Protein AF-A0A942C1E0-F1 (afdb_monomer_lite)

Radius of gyration: 26.42 Å; chains: 1; bounding box: 31×84×63 Å

Secondary structure (DSSP, 8-state):
---------TTSGGGSSSSSSS--------------SSHHHHHHHHHHHHTTGGGT--BGGGTBPPSS--S--GGGHHHHHHHHHSS-HHHHHHS--HHHHHIIIIIS---HHHHHHHHHHHHHHHHT-TT-

Structure (mmCIF, N/CA/C/O backbone):
data_AF-A0A942C1E0-F1
#
_entry.id   AF-A0A942C1E0-F1
#
loop_
_atom_site.group_PDB
_atom_site.id
_atom_site.type_symbol
_atom_site.label_atom_id
_atom_site.label_alt_id
_atom_site.label_comp_id
_atom_site.label_asym_id
_atom_site.label_entity_id
_atom_site.label_seq_id
_atom_site.pdbx_PDB_ins_code
_atom_site.Cartn_x
_atom_site.Cartn_y
_atom_site.Cartn_z
_atom_site.occupancy
_atom_site.B_iso_or_equiv
_atom_site.auth_seq_id
_atom_site.auth_comp_id
_atom_site.auth_asym_id
_atom_site.auth_atom_id
_atom_site.pdbx_PDB_model_num
ATOM 1 N N . MET A 1 1 ? -8.590 69.752 -48.769 1.00 43.28 1 MET A N 1
ATOM 2 C CA . MET A 1 1 ? -8.974 68.389 -48.344 1.00 43.28 1 MET A CA 1
ATOM 3 C C . MET A 1 1 ? -7.792 67.788 -47.600 1.00 43.28 1 MET A C 1
ATOM 5 O O . MET A 1 1 ? -6.844 67.352 -48.233 1.00 43.28 1 MET A O 1
ATOM 9 N N . TYR A 1 2 ? -7.790 67.884 -46.271 1.00 39.84 2 TYR A N 1
ATOM 10 C CA . TYR A 1 2 ? -6.699 67.405 -45.419 1.00 39.84 2 TYR A CA 1
ATOM 11 C C . TYR A 1 2 ? -7.011 65.970 -44.979 1.00 39.84 2 TYR A C 1
ATOM 13 O O . TYR A 1 2 ? -8.046 65.736 -44.360 1.00 39.84 2 TYR A O 1
ATOM 21 N N . HIS A 1 3 ? -6.158 65.005 -45.325 1.00 47.00 3 HIS A N 1
ATOM 22 C CA . HIS A 1 3 ? -6.209 63.653 -44.766 1.00 47.00 3 HIS A CA 1
ATOM 23 C C . HIS A 1 3 ? -5.356 63.617 -43.497 1.00 47.00 3 HIS A C 1
ATOM 25 O O . HIS A 1 3 ? -4.130 63.692 -43.554 1.00 47.00 3 HIS A O 1
ATOM 31 N N . ALA A 1 4 ? -6.022 63.547 -42.345 1.00 47.84 4 ALA A N 1
ATOM 32 C CA . ALA A 1 4 ? -5.388 63.356 -41.051 1.00 47.84 4 ALA A CA 1
ATOM 33 C C . ALA A 1 4 ? -4.980 61.882 -40.893 1.00 47.84 4 ALA A C 1
ATOM 35 O O . ALA A 1 4 ? -5.824 60.998 -40.751 1.00 47.84 4 ALA A O 1
ATOM 36 N N . LEU A 1 5 ? -3.672 61.630 -40.925 1.00 54.09 5 LEU A N 1
ATOM 37 C CA . LEU A 1 5 ? -3.057 60.357 -40.569 1.00 54.09 5 LEU A CA 1
ATOM 38 C C . LEU A 1 5 ? -3.123 60.193 -39.040 1.00 54.09 5 LEU A C 1
ATOM 40 O O . LEU A 1 5 ? -2.333 60.788 -38.308 1.00 54.09 5 LEU A O 1
ATOM 44 N N . LEU A 1 6 ? -4.089 59.416 -38.544 1.00 54.91 6 LEU A N 1
ATOM 45 C CA . LEU A 1 6 ? -4.188 59.070 -37.125 1.00 54.91 6 LEU A CA 1
ATOM 46 C C . LEU A 1 6 ? -3.144 58.004 -36.773 1.00 54.91 6 LEU A C 1
ATOM 48 O O . LEU A 1 6 ? -3.332 56.810 -36.996 1.00 54.91 6 LEU A O 1
ATOM 52 N N . MET A 1 7 ? -2.032 58.467 -36.202 1.00 54.88 7 MET A N 1
ATOM 53 C CA . MET A 1 7 ? -1.072 57.646 -35.473 1.00 54.88 7 MET A CA 1
ATOM 54 C C . MET A 1 7 ? -1.729 57.068 -34.213 1.00 54.88 7 MET A C 1
ATOM 56 O O . MET A 1 7 ? -2.077 57.804 -33.288 1.00 54.88 7 MET A O 1
ATOM 60 N N . LEU A 1 8 ? -1.872 55.745 -34.149 1.00 55.97 8 LEU A N 1
ATOM 61 C CA . LEU A 1 8 ? -2.243 55.041 -32.922 1.00 55.97 8 LEU A CA 1
ATOM 62 C C . LEU A 1 8 ? -0.976 54.717 -32.119 1.00 55.97 8 LEU A C 1
ATOM 64 O O . LEU A 1 8 ? -0.025 54.129 -32.628 1.00 55.97 8 LEU A O 1
ATOM 68 N N . THR A 1 9 ? -0.958 55.135 -30.852 1.00 57.88 9 THR A N 1
ATOM 69 C CA . THR A 1 9 ? 0.172 54.976 -29.924 1.00 57.88 9 THR A CA 1
ATOM 70 C C . THR A 1 9 ? 0.133 53.619 -29.195 1.00 57.88 9 THR A C 1
ATOM 72 O O . THR A 1 9 ? -0.948 53.082 -28.935 1.00 57.88 9 THR A O 1
ATOM 75 N N . PRO A 1 10 ? 1.291 53.064 -28.777 1.00 55.19 10 PRO A N 1
ATOM 76 C CA . PRO A 1 10 ? 1.407 51.698 -28.237 1.00 55.19 10 PRO A CA 1
ATOM 77 C C . PRO A 1 10 ? 0.693 51.450 -26.894 1.00 55.19 10 PRO A C 1
ATOM 79 O O . PRO A 1 10 ? 0.585 50.309 -26.452 1.00 55.19 10 PRO A O 1
ATOM 82 N N . LYS A 1 11 ? 0.160 52.486 -26.232 1.00 49.28 11 LYS A N 1
ATOM 83 C CA . LYS A 1 11 ? -0.527 52.345 -24.935 1.00 49.28 11 LYS A CA 1
ATOM 84 C C . LYS A 1 11 ? -1.969 51.826 -25.032 1.00 49.28 11 LYS A C 1
ATOM 86 O O . LYS A 1 11 ? -2.527 51.440 -24.008 1.00 49.28 11 LYS A O 1
ATOM 91 N N . GLN A 1 12 ? -2.577 51.785 -26.220 1.00 51.53 12 GLN A N 1
ATOM 92 C CA . GLN A 1 12 ? -3.971 51.335 -26.392 1.00 51.53 12 GLN A CA 1
ATOM 93 C C . GLN A 1 12 ? -4.118 49.810 -26.566 1.00 51.53 12 GLN A C 1
ATOM 95 O O . GLN A 1 12 ? -5.183 49.267 -26.284 1.00 51.53 12 GLN A O 1
ATOM 100 N N . VAL A 1 13 ? -3.046 49.095 -26.928 1.00 53.47 13 VAL A N 1
ATOM 101 C CA . VAL A 1 13 ? -3.067 47.627 -27.105 1.00 53.47 13 VAL A CA 1
ATOM 102 C C . VAL A 1 13 ? -3.167 46.890 -25.758 1.00 53.47 13 VAL A C 1
ATOM 104 O O . VAL A 1 13 ? -3.781 45.830 -25.656 1.00 53.47 13 VAL A O 1
ATOM 107 N N . ALA A 1 14 ? -2.651 47.483 -24.678 1.00 52.06 14 ALA A N 1
ATOM 108 C CA . ALA A 1 14 ? -2.576 46.831 -23.368 1.00 52.06 14 ALA A CA 1
ATOM 109 C C . ALA A 1 14 ? -3.910 46.771 -22.590 1.00 52.06 14 ALA A C 1
ATOM 111 O O . ALA A 1 14 ? -3.975 46.131 -21.540 1.00 52.06 14 ALA A O 1
ATOM 112 N N . ARG A 1 15 ? -4.984 47.417 -23.068 1.00 49.59 15 ARG A N 1
ATOM 113 C CA . ARG A 1 15 ? -6.295 47.418 -22.385 1.00 49.59 15 ARG A CA 1
ATOM 114 C C . ARG A 1 15 ? -7.323 46.440 -22.953 1.00 49.59 15 ARG A C 1
ATOM 116 O O . ARG A 1 15 ? -8.335 46.217 -22.299 1.00 49.59 15 ARG A O 1
ATOM 123 N N . PHE A 1 16 ? -7.037 45.788 -24.079 1.00 46.47 16 PHE A N 1
ATOM 124 C CA . PHE A 1 16 ? -7.912 44.756 -24.654 1.00 46.47 16 PHE A CA 1
ATOM 125 C C . PHE A 1 16 ? -7.560 43.318 -24.231 1.00 46.47 16 PHE A C 1
ATOM 127 O O . PHE A 1 16 ? -8.290 42.392 -24.556 1.00 46.47 16 PHE A O 1
ATOM 134 N N . SER A 1 17 ? -6.497 43.110 -23.443 1.00 47.03 17 SER A N 1
ATOM 135 C CA . SER A 1 17 ? -6.114 41.775 -22.934 1.00 47.03 17 SER A CA 1
ATOM 136 C C . SER A 1 17 ? -6.835 41.328 -21.655 1.00 47.03 17 SER A C 1
ATOM 138 O O . SER A 1 17 ? -6.638 40.200 -21.219 1.00 47.03 17 SER A O 1
ATOM 140 N N . LYS A 1 18 ? -7.662 42.171 -21.021 1.00 45.31 18 LYS A N 1
ATOM 141 C CA . LYS A 1 18 ? -8.292 41.838 -19.725 1.00 45.31 18 LYS A CA 1
ATOM 142 C C . LYS A 1 18 ? -9.774 41.470 -19.778 1.00 45.31 18 LYS A C 1
ATOM 144 O O . LYS A 1 18 ? -10.341 41.193 -18.730 1.00 45.31 18 LYS A O 1
ATOM 149 N N . LEU A 1 19 ? -10.390 41.426 -20.961 1.00 49.88 19 LEU A N 1
ATOM 150 C CA . LEU A 1 19 ? -11.828 41.147 -21.094 1.00 49.88 19 LEU A CA 1
ATOM 151 C C . LEU A 1 19 ? -12.182 40.043 -22.109 1.00 49.88 19 LEU A C 1
ATOM 153 O O . LEU A 1 19 ? -13.348 39.894 -22.450 1.00 49.88 19 LEU A O 1
ATOM 157 N N . LEU A 1 20 ? -11.202 39.250 -22.561 1.00 48.28 20 LEU A N 1
ATOM 158 C CA . LEU A 1 20 ? -11.412 38.112 -23.474 1.00 48.28 20 LEU A CA 1
ATOM 159 C C . LEU A 1 20 ? -10.819 36.795 -22.931 1.00 48.28 20 LEU A C 1
ATOM 161 O O . LEU A 1 20 ? -10.355 35.948 -23.681 1.00 48.28 20 LEU A O 1
ATOM 165 N N . LEU A 1 21 ? -10.810 36.623 -21.609 1.00 46.16 21 LEU A N 1
ATOM 166 C CA . LEU A 1 21 ? -10.492 35.345 -20.947 1.00 46.16 21 LEU A CA 1
ATOM 167 C C . LEU A 1 21 ? -11.578 34.959 -19.929 1.00 46.16 21 LEU A C 1
ATOM 169 O O . LEU A 1 21 ? -11.337 34.211 -18.989 1.00 46.16 21 LEU A O 1
ATOM 173 N N . LEU A 1 22 ? -12.794 35.472 -20.131 1.00 50.75 22 LEU A N 1
ATOM 174 C CA . LEU A 1 22 ? -13.983 35.141 -19.349 1.00 50.75 22 LEU A CA 1
ATOM 175 C C . LEU A 1 22 ? -15.028 34.461 -20.246 1.00 50.75 22 LEU A C 1
ATOM 177 O O . LEU A 1 22 ? -16.156 34.922 -20.334 1.00 50.75 22 LEU A O 1
ATOM 181 N N . ALA A 1 23 ? -14.627 33.420 -20.979 1.00 53.00 23 ALA A N 1
ATOM 182 C CA . ALA A 1 23 ? -15.537 32.530 -21.708 1.00 53.00 23 ALA A CA 1
ATOM 183 C C . ALA A 1 23 ? -14.796 31.287 -22.242 1.00 53.00 23 ALA A C 1
ATOM 185 O O . ALA A 1 23 ? -14.807 31.013 -23.436 1.00 53.00 23 ALA A O 1
ATOM 186 N N . ILE A 1 24 ? -14.139 30.519 -21.368 1.00 57.31 24 ILE A N 1
ATOM 187 C CA . ILE A 1 24 ? -14.031 29.066 -21.591 1.00 57.31 24 ILE A CA 1
ATOM 188 C C . ILE A 1 24 ? -14.846 28.418 -20.483 1.00 57.31 24 ILE A C 1
ATOM 190 O O . ILE A 1 24 ? -14.379 27.999 -19.429 1.00 57.31 24 ILE A O 1
ATOM 194 N N . THR A 1 25 ? -16.140 28.506 -20.725 1.00 53.12 25 THR A N 1
ATOM 195 C CA . THR A 1 25 ? -17.215 27.810 -20.057 1.00 53.12 25 THR A CA 1
ATOM 196 C C . THR A 1 25 ? -17.136 26.309 -20.327 1.00 53.12 25 THR A C 1
ATOM 198 O O . THR A 1 25 ? -17.124 25.894 -21.480 1.00 53.12 25 THR A O 1
ATOM 201 N N . ILE A 1 26 ? -17.268 25.554 -19.234 1.00 54.34 26 ILE A N 1
ATOM 202 C CA . ILE A 1 26 ? -18.102 24.349 -19.107 1.00 54.34 26 ILE A CA 1
ATOM 203 C C . ILE A 1 26 ? -17.496 23.012 -19.582 1.00 54.34 26 ILE A C 1
ATOM 205 O O . ILE A 1 26 ? -17.056 22.841 -20.709 1.00 54.34 26 ILE A O 1
ATOM 209 N N . ALA A 1 27 ? -17.632 22.037 -18.673 1.00 50.03 27 ALA A N 1
ATOM 210 C CA . ALA A 1 27 ? -17.563 20.588 -18.867 1.00 50.03 27 ALA A CA 1
ATOM 211 C C . ALA A 1 27 ? -16.173 19.936 -18.971 1.00 50.03 27 ALA A C 1
ATOM 213 O O . ALA A 1 27 ? -15.811 19.344 -19.979 1.00 50.03 27 ALA A O 1
ATOM 214 N N . ALA A 1 28 ? -15.474 19.871 -17.838 1.00 49.41 28 ALA A N 1
ATOM 215 C CA . ALA A 1 28 ? -14.693 18.675 -17.502 1.00 49.41 28 ALA A CA 1
ATOM 216 C C . ALA A 1 28 ? -15.111 18.125 -16.127 1.00 49.41 28 ALA A C 1
ATOM 218 O O . ALA A 1 28 ? -14.301 17.686 -15.325 1.00 49.41 28 ALA A O 1
ATOM 219 N N . GLY A 1 29 ? -16.421 18.138 -15.865 1.00 49.19 29 GLY A N 1
ATOM 220 C CA . GLY A 1 29 ? -17.063 17.142 -15.008 1.00 49.19 29 GLY A CA 1
ATOM 221 C C . GLY A 1 29 ? -17.298 15.869 -15.820 1.00 49.19 29 GLY A C 1
ATOM 222 O O . GLY A 1 29 ? -18.428 15.402 -15.928 1.00 49.19 29 GLY A O 1
ATOM 223 N N . THR A 1 30 ? -16.257 15.364 -16.486 1.00 53.50 30 THR A N 1
ATOM 224 C CA . THR A 1 30 ? -16.311 14.070 -17.158 1.00 53.50 30 THR A CA 1
ATOM 225 C C . THR A 1 30 ? -16.356 13.016 -16.072 1.00 53.50 30 THR A C 1
ATOM 227 O O . THR A 1 30 ? -15.367 12.769 -15.383 1.00 53.50 30 THR A O 1
ATOM 230 N N . ALA A 1 31 ? -17.539 12.430 -15.913 1.00 48.62 31 ALA A N 1
ATOM 231 C CA . ALA A 1 31 ? -17.712 11.120 -15.329 1.00 48.62 31 ALA A CA 1
ATOM 232 C C . ALA A 1 31 ? -16.542 10.226 -15.761 1.00 48.62 31 ALA A C 1
ATOM 234 O O . ALA A 1 31 ? -16.322 10.026 -16.957 1.00 48.62 31 ALA A O 1
ATOM 235 N N . MET A 1 32 ? -15.789 9.716 -14.786 1.00 55.88 32 MET A N 1
ATOM 236 C CA . MET A 1 32 ? -14.855 8.617 -14.999 1.00 55.88 32 MET A CA 1
ATOM 237 C C . MET A 1 32 ? -15.698 7.372 -15.279 1.00 55.88 32 MET A C 1
ATOM 239 O O . MET A 1 32 ? -15.974 6.555 -14.405 1.00 55.88 32 MET A O 1
ATOM 243 N N . ILE A 1 33 ? -16.206 7.308 -16.507 1.00 55.81 33 ILE A N 1
ATOM 244 C CA . ILE A 1 33 ? -16.807 6.129 -17.101 1.00 55.81 33 ILE A CA 1
ATOM 245 C C . ILE A 1 33 ? -15.662 5.134 -17.247 1.00 55.81 33 ILE A C 1
ATOM 247 O O . ILE A 1 33 ? -14.704 5.359 -17.988 1.00 55.81 33 ILE A O 1
ATOM 251 N N . GLY A 1 34 ? -15.754 4.076 -16.447 1.00 59.25 34 GLY A N 1
ATOM 252 C CA . GLY A 1 34 ? -14.791 3.000 -16.383 1.00 59.25 34 GLY A CA 1
ATOM 253 C C . GLY A 1 34 ? -14.571 2.345 -17.741 1.00 59.25 34 GLY A C 1
ATOM 254 O O . GLY A 1 34 ? -15.462 1.713 -18.295 1.00 59.25 34 GLY A O 1
ATOM 255 N N . CYS A 1 35 ? -13.333 2.445 -18.204 1.00 53.59 35 CYS A N 1
ATOM 256 C CA . CYS A 1 35 ? -12.613 1.379 -18.882 1.00 53.59 35 CYS A CA 1
ATOM 257 C C . CYS A 1 35 ? -11.265 1.301 -18.159 1.00 53.59 35 CYS A C 1
ATOM 259 O O . CYS A 1 35 ? -10.300 1.958 -18.544 1.00 53.59 35 CYS A O 1
ATOM 261 N N . GLY A 1 36 ? -11.242 0.586 -17.030 1.00 59.59 36 GLY A N 1
ATOM 262 C CA . GLY A 1 36 ? -10.058 0.387 -16.192 1.00 59.59 36 GLY A CA 1
ATOM 263 C C . GLY A 1 36 ? -9.032 -0.490 -16.904 1.00 59.59 36 GLY A C 1
ATOM 264 O O . GLY A 1 36 ? -8.930 -1.685 -16.652 1.00 59.59 36 GLY A O 1
ATOM 265 N N . GLY A 1 37 ? -8.287 0.091 -17.834 1.00 69.81 37 GLY A N 1
ATOM 266 C CA . GLY A 1 37 ? -7.264 -0.602 -18.603 1.00 69.81 37 GLY A CA 1
ATOM 267 C C . GLY A 1 37 ? -6.080 0.324 -18.812 1.00 69.81 37 GLY A C 1
ATOM 268 O O . GLY A 1 37 ? -6.249 1.440 -19.288 1.00 69.81 37 GLY A O 1
ATOM 269 N N . SER A 1 38 ? -4.897 -0.137 -18.410 1.00 72.12 38 SER A N 1
ATOM 270 C CA . SER A 1 38 ? -3.578 0.518 -18.474 1.00 72.12 38 SER A CA 1
ATOM 271 C C . SER A 1 38 ? -3.387 1.828 -17.691 1.00 72.12 38 SER A C 1
ATOM 273 O O . SER A 1 38 ? -2.444 1.899 -16.904 1.00 72.12 38 SER A O 1
ATOM 275 N N . GLY A 1 39 ? -4.256 2.832 -17.836 1.00 86.50 39 GLY A N 1
ATOM 276 C CA . GLY A 1 39 ? -4.111 4.129 -17.156 1.00 86.50 39 GLY A CA 1
ATOM 277 C C . GLY A 1 39 ? -4.201 4.011 -15.632 1.00 86.50 39 GLY A C 1
ATOM 278 O O . GLY A 1 39 ? -3.314 4.467 -14.914 1.00 86.50 39 GLY A O 1
ATOM 279 N N . GLU A 1 40 ? -5.224 3.305 -15.148 1.00 88.31 40 GLU A N 1
ATOM 280 C CA . GLU A 1 40 ? -5.422 3.043 -13.716 1.00 88.31 40 GLU A CA 1
ATOM 281 C C . GLU A 1 40 ? -4.291 2.184 -13.129 1.00 88.31 40 GLU A C 1
ATOM 283 O O . GLU A 1 40 ? -3.793 2.470 -12.044 1.00 88.31 40 GLU A O 1
ATOM 288 N N . ALA A 1 41 ? -3.806 1.185 -13.874 1.00 93.56 41 ALA A N 1
ATOM 289 C CA . ALA A 1 41 ? -2.685 0.348 -13.448 1.00 93.56 41 ALA A CA 1
ATOM 290 C C . ALA A 1 41 ? -1.368 1.139 -13.343 1.00 93.56 41 ALA A C 1
ATOM 292 O O . ALA A 1 41 ? -0.582 0.920 -12.419 1.00 93.56 41 ALA A O 1
ATOM 293 N N . ALA A 1 42 ? -1.122 2.077 -14.263 1.00 96.31 42 ALA A N 1
ATOM 294 C CA . ALA A 1 42 ? 0.043 2.954 -14.210 1.00 96.31 42 ALA A CA 1
ATOM 295 C C . ALA A 1 42 ? -0.030 3.931 -13.024 1.00 96.31 42 ALA A C 1
ATOM 297 O O . ALA A 1 42 ? 0.968 4.107 -12.320 1.00 96.31 42 ALA A O 1
ATOM 298 N N . GLU A 1 43 ? -1.204 4.518 -12.759 1.00 97.19 43 GLU A N 1
ATOM 299 C CA . GLU A 1 43 ? -1.408 5.384 -11.591 1.00 97.19 43 GLU A CA 1
ATOM 300 C C . GLU A 1 43 ? -1.230 4.602 -10.283 1.00 97.19 43 GLU A C 1
ATOM 302 O O . GLU A 1 43 ? -0.496 5.042 -9.395 1.00 97.19 43 GLU A O 1
ATOM 307 N N . ALA A 1 44 ? -1.822 3.409 -10.187 1.00 97.56 44 ALA A N 1
ATOM 308 C CA . ALA A 1 44 ? -1.666 2.522 -9.040 1.00 97.56 44 ALA A CA 1
ATOM 309 C C . ALA A 1 44 ? -0.196 2.170 -8.792 1.00 97.56 44 ALA A C 1
ATOM 311 O O . ALA A 1 44 ? 0.294 2.261 -7.662 1.00 97.56 44 ALA A O 1
ATOM 312 N N . LYS A 1 45 ? 0.535 1.825 -9.860 1.00 98.25 45 LYS A N 1
ATOM 313 C CA . LYS A 1 45 ? 1.965 1.528 -9.780 1.00 98.25 45 LYS A CA 1
ATOM 314 C C . LYS A 1 45 ? 2.750 2.709 -9.215 1.00 98.25 45 LYS A C 1
ATOM 316 O O . LYS A 1 45 ? 3.533 2.536 -8.280 1.00 98.25 45 LYS A O 1
ATOM 321 N N . ALA A 1 46 ? 2.528 3.904 -9.760 1.00 98.38 46 ALA A N 1
ATOM 322 C CA . ALA A 1 46 ? 3.188 5.120 -9.299 1.00 98.38 46 ALA A CA 1
ATOM 323 C C . ALA A 1 46 ? 2.856 5.423 -7.831 1.00 98.38 46 ALA A C 1
ATOM 325 O O . ALA A 1 46 ? 3.757 5.736 -7.054 1.00 98.38 46 ALA A O 1
ATOM 326 N N . PHE A 1 47 ? 1.592 5.265 -7.432 1.00 98.62 47 PHE A N 1
ATOM 327 C CA . PHE A 1 47 ? 1.143 5.476 -6.060 1.00 98.62 47 PHE A CA 1
ATOM 328 C C . PHE A 1 47 ? 1.868 4.558 -5.066 1.00 98.62 47 PHE A C 1
ATOM 330 O O . PHE A 1 47 ? 2.472 5.048 -4.112 1.00 98.62 47 PHE A O 1
ATOM 337 N N . PHE A 1 48 ? 1.871 3.240 -5.288 1.00 98.50 48 PHE A N 1
ATOM 338 C CA . PHE A 1 48 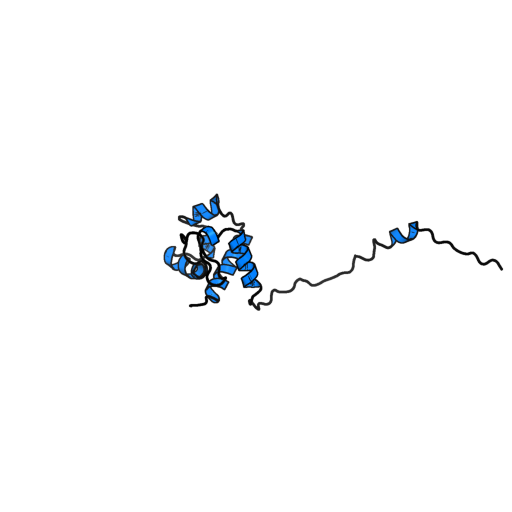? 2.487 2.303 -4.338 1.00 98.50 48 PHE A CA 1
ATOM 339 C C . PHE A 1 48 ? 4.001 2.478 -4.213 1.00 98.50 48 PHE A C 1
ATOM 341 O O . PHE A 1 48 ? 4.540 2.337 -3.113 1.00 98.50 48 PHE A O 1
ATOM 348 N N . LEU A 1 49 ? 4.681 2.813 -5.313 1.00 98.19 49 LEU A N 1
ATOM 349 C CA . LEU A 1 49 ? 6.108 3.129 -5.292 1.00 98.19 49 LEU A CA 1
ATOM 350 C C . LEU A 1 49 ? 6.374 4.440 -4.543 1.00 98.19 49 LEU A C 1
ATOM 352 O O . LEU A 1 49 ? 7.236 4.480 -3.670 1.00 98.19 49 LEU A O 1
ATOM 356 N N . ALA A 1 50 ? 5.604 5.495 -4.823 1.00 98.38 50 ALA A N 1
ATOM 357 C CA . ALA A 1 50 ? 5.774 6.797 -4.179 1.00 98.38 50 ALA A CA 1
ATOM 358 C C . ALA A 1 50 ? 5.503 6.755 -2.667 1.00 98.38 50 ALA A C 1
ATOM 360 O O . ALA A 1 50 ? 6.153 7.464 -1.902 1.00 98.38 50 ALA A O 1
ATOM 361 N N . LYS A 1 51 ? 4.560 5.918 -2.220 1.00 98.06 51 LYS A N 1
ATOM 362 C CA . LYS A 1 51 ? 4.269 5.727 -0.791 1.00 98.06 51 LYS A CA 1
ATOM 363 C C . LYS A 1 51 ? 5.223 4.748 -0.096 1.00 98.06 51 LYS A C 1
ATOM 365 O O . LYS A 1 51 ? 5.119 4.598 1.118 1.00 98.06 51 LYS A O 1
ATOM 370 N N . GLY A 1 52 ? 6.132 4.095 -0.826 1.00 97.94 52 GLY A N 1
ATOM 371 C CA . GLY A 1 52 ? 7.102 3.149 -0.264 1.00 97.94 52 GLY A CA 1
ATOM 372 C C . GLY A 1 52 ? 6.509 1.786 0.106 1.00 97.94 52 GLY A C 1
ATOM 373 O O . GLY A 1 52 ? 7.104 1.031 0.871 1.00 97.94 52 GLY A O 1
ATOM 374 N N . CYS A 1 53 ? 5.339 1.421 -0.428 1.00 98.06 53 CYS A N 1
ATOM 375 C CA . CYS A 1 53 ? 4.715 0.129 -0.124 1.00 98.06 53 CYS A CA 1
ATOM 376 C C . CYS A 1 53 ? 5.581 -1.053 -0.599 1.00 98.06 53 CYS A C 1
ATOM 378 O O . CYS A 1 53 ? 5.567 -2.119 0.022 1.00 98.06 53 CYS A O 1
ATOM 380 N N . ASN A 1 54 ? 6.381 -0.843 -1.651 1.00 98.19 54 ASN A N 1
ATOM 381 C CA . ASN A 1 54 ? 7.293 -1.842 -2.201 1.00 98.19 54 ASN A CA 1
ATOM 382 C C . ASN A 1 54 ? 8.503 -2.146 -1.309 1.00 98.19 54 ASN A C 1
ATOM 384 O O . ASN A 1 54 ? 9.227 -3.101 -1.578 1.00 98.19 54 ASN A O 1
ATOM 388 N N . GLU A 1 55 ? 8.746 -1.379 -0.243 1.00 98.00 55 GLU A N 1
ATOM 389 C CA . GLU A 1 55 ? 9.770 -1.754 0.736 1.00 98.00 55 GLU A CA 1
ATOM 390 C C . GLU A 1 55 ? 9.468 -3.140 1.317 1.00 98.00 55 GLU A C 1
ATOM 392 O O . GLU A 1 55 ? 10.356 -3.987 1.383 1.00 98.00 55 GLU A O 1
ATOM 397 N N . CYS A 1 56 ? 8.198 -3.399 1.651 1.00 98.25 56 CYS A N 1
ATOM 398 C CA . CYS A 1 56 ? 7.770 -4.634 2.309 1.00 98.25 56 CYS A CA 1
ATOM 399 C C . CYS A 1 56 ? 6.898 -5.540 1.440 1.00 98.25 56 CYS A C 1
ATOM 401 O O . CYS A 1 56 ? 6.878 -6.743 1.680 1.00 98.25 56 CYS A O 1
ATOM 403 N N . HIS A 1 57 ? 6.193 -5.000 0.446 1.00 98.38 57 HIS A N 1
ATOM 404 C CA . HIS A 1 57 ? 5.184 -5.750 -0.298 1.00 98.38 57 HIS A CA 1
ATOM 405 C C . HIS A 1 57 ? 5.501 -5.872 -1.786 1.00 98.38 57 HIS A C 1
ATOM 407 O O . HIS A 1 57 ? 5.946 -4.921 -2.421 1.00 98.38 57 H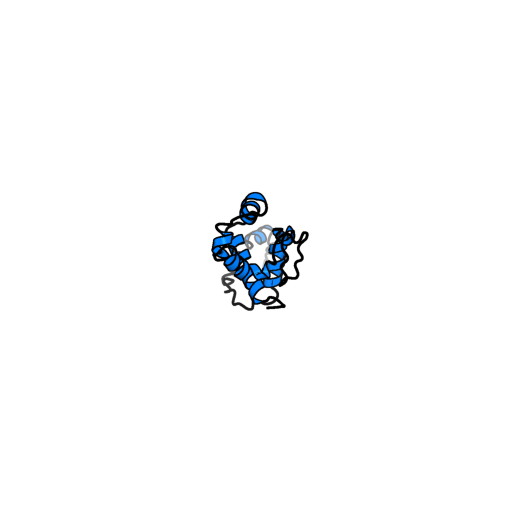IS A O 1
ATOM 413 N N . THR A 1 58 ? 5.210 -7.039 -2.351 1.00 98.38 58 THR A N 1
ATOM 414 C CA . THR A 1 58 ? 5.031 -7.198 -3.798 1.00 98.38 58 THR A CA 1
ATOM 415 C C . THR A 1 58 ? 3.615 -6.735 -4.150 1.00 98.38 58 THR A C 1
ATOM 417 O O . THR A 1 58 ? 2.709 -6.854 -3.323 1.00 98.38 58 THR A O 1
ATOM 420 N N . ILE A 1 59 ? 3.424 -6.189 -5.353 1.00 97.81 59 ILE A N 1
ATOM 421 C CA . ILE A 1 59 ? 2.098 -6.018 -5.962 1.00 97.81 59 ILE A CA 1
ATOM 422 C C . ILE A 1 59 ? 2.149 -6.627 -7.364 1.00 97.81 59 ILE A C 1
ATOM 424 O O . ILE A 1 59 ? 2.499 -5.946 -8.337 1.00 97.81 59 ILE A O 1
ATOM 428 N N . SER A 1 60 ? 1.854 -7.927 -7.462 1.00 96.81 60 SER A N 1
ATOM 429 C CA . SER A 1 60 ? 2.094 -8.714 -8.686 1.00 96.81 60 SER A CA 1
ATOM 430 C C . SER A 1 60 ? 1.347 -8.170 -9.901 1.00 96.81 60 SER A C 1
ATOM 432 O O . SER A 1 60 ? 1.928 -8.066 -10.981 1.00 96.81 60 SER A O 1
ATOM 434 N N . THR A 1 61 ? 0.105 -7.721 -9.713 1.00 96.44 61 THR A N 1
ATOM 435 C CA . THR A 1 61 ? -0.735 -7.151 -10.779 1.00 96.44 61 THR A CA 1
ATOM 436 C C . THR A 1 61 ? -0.113 -5.930 -11.463 1.00 96.44 61 THR A C 1
ATOM 438 O O . THR A 1 61 ? -0.378 -5.684 -12.636 1.00 96.44 61 THR A O 1
ATOM 441 N N . PHE A 1 62 ? 0.756 -5.181 -10.775 1.00 96.56 62 PHE A N 1
ATOM 442 C CA . PHE A 1 62 ? 1.438 -4.002 -11.331 1.00 96.56 62 PHE A CA 1
ATOM 443 C C . PHE A 1 62 ? 2.932 -4.232 -11.597 1.00 96.56 62 PHE A C 1
ATOM 445 O O . PHE A 1 62 ? 3.674 -3.284 -11.896 1.00 96.56 62 PHE A O 1
ATOM 452 N N . SER A 1 63 ? 3.388 -5.482 -11.476 1.00 95.88 63 SER A N 1
ATOM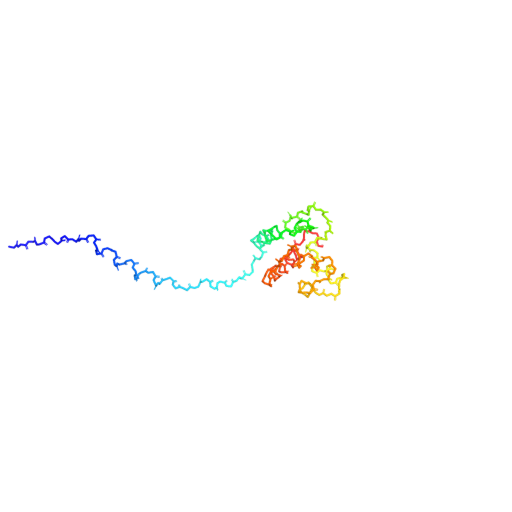 453 C CA . SER A 1 63 ? 4.801 -5.861 -11.580 1.00 95.88 63 SER A CA 1
ATOM 454 C C . SER A 1 63 ? 5.680 -4.992 -10.672 1.00 95.88 63 SER A C 1
ATOM 456 O O . SER A 1 63 ? 6.648 -4.370 -11.124 1.00 95.88 63 SER A O 1
ATOM 458 N N . ILE A 1 64 ? 5.268 -4.859 -9.408 1.00 97.56 64 ILE A N 1
ATOM 459 C CA . ILE A 1 64 ? 6.067 -4.238 -8.350 1.00 97.56 64 ILE A CA 1
ATOM 460 C C . ILE A 1 64 ? 6.638 -5.351 -7.483 1.00 97.56 64 ILE A C 1
ATOM 462 O O . ILE A 1 64 ? 5.883 -6.079 -6.845 1.00 97.56 64 ILE A O 1
ATOM 466 N N . GLU A 1 65 ? 7.962 -5.428 -7.415 1.00 97.88 65 GLU A N 1
ATOM 467 C CA . GLU A 1 65 ? 8.662 -6.354 -6.530 1.00 97.88 65 GLU A CA 1
ATOM 468 C C . GLU A 1 65 ? 8.925 -5.731 -5.160 1.00 97.88 65 GLU A C 1
ATOM 470 O O . GLU A 1 65 ? 9.299 -4.557 -5.051 1.00 97.88 65 GLU A O 1
ATOM 475 N N . SER A 1 66 ? 8.771 -6.546 -4.116 1.00 98.19 66 SER A N 1
ATOM 476 C CA . SER A 1 66 ? 9.200 -6.169 -2.776 1.00 98.19 66 SER A CA 1
ATOM 477 C C . SER A 1 66 ? 10.723 -6.112 -2.669 1.00 98.19 66 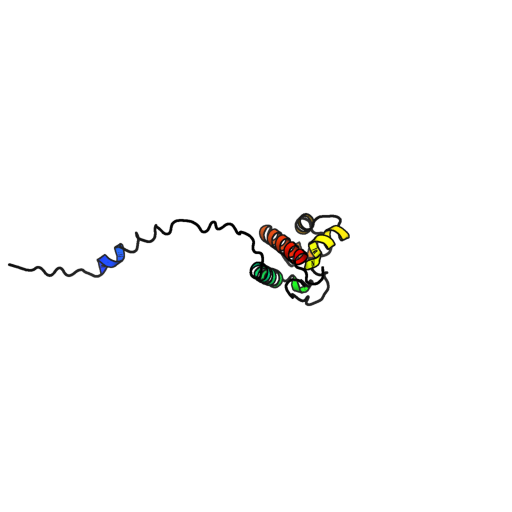SER A C 1
ATOM 479 O O . SER A 1 66 ? 11.414 -7.024 -3.125 1.00 98.19 66 SER A O 1
ATOM 481 N N . GLN A 1 67 ? 11.244 -5.106 -1.967 1.00 97.94 67 GLN A N 1
ATOM 482 C CA . GLN A 1 67 ? 12.672 -5.013 -1.656 1.00 97.94 67 GLN A CA 1
ATOM 483 C C . GLN A 1 67 ? 13.122 -6.056 -0.624 1.00 97.94 67 GLN A C 1
ATOM 485 O O . GLN A 1 67 ? 14.239 -6.559 -0.721 1.00 97.94 67 GLN A O 1
ATOM 490 N N . ASN A 1 68 ? 12.277 -6.389 0.361 1.00 96.44 68 ASN A N 1
ATOM 491 C CA . ASN A 1 68 ? 12.655 -7.297 1.455 1.00 96.44 68 ASN A CA 1
ATOM 492 C C . ASN A 1 68 ? 11.687 -8.472 1.702 1.00 96.44 68 ASN A C 1
ATOM 494 O O . ASN A 1 68 ? 11.969 -9.308 2.555 1.00 96.44 68 ASN A O 1
ATOM 498 N N . LYS A 1 69 ? 10.565 -8.550 0.973 1.00 94.19 69 LYS A N 1
ATOM 499 C CA . LYS A 1 69 ? 9.564 -9.635 1.022 1.00 94.19 69 LYS A CA 1
ATOM 500 C C . LYS A 1 69 ? 8.970 -9.904 2.414 1.00 94.19 69 LYS A C 1
ATOM 502 O O . LYS A 1 69 ? 8.521 -11.014 2.688 1.00 94.19 69 LYS A O 1
ATOM 507 N N . SER A 1 70 ? 8.954 -8.903 3.296 1.00 96.00 70 SER A N 1
ATOM 508 C CA . SER A 1 70 ? 8.447 -9.063 4.671 1.00 96.00 70 SER A CA 1
ATOM 509 C C . SER A 1 70 ? 6.917 -9.057 4.765 1.00 96.00 70 SER A C 1
ATOM 511 O O . SER A 1 70 ? 6.364 -9.523 5.760 1.00 96.00 70 SER A O 1
ATOM 513 N N . GLY A 1 71 ? 6.223 -8.503 3.767 1.00 95.62 71 GLY A N 1
ATOM 514 C CA . GLY A 1 71 ? 4.765 -8.440 3.681 1.00 95.62 71 GLY A CA 1
ATOM 515 C C . GLY A 1 71 ? 4.198 -9.321 2.556 1.00 95.62 71 GLY A C 1
ATOM 516 O O . GLY A 1 71 ? 4.894 -9.576 1.572 1.00 95.62 71 GLY A O 1
ATOM 517 N N . PRO A 1 72 ? 2.935 -9.783 2.673 1.00 96.25 72 PRO A N 1
ATOM 518 C CA . PRO A 1 72 ? 2.259 -10.538 1.612 1.00 96.25 72 PRO A CA 1
ATOM 519 C C . PRO A 1 72 ? 2.027 -9.683 0.359 1.00 96.25 72 PRO A C 1
ATOM 521 O O . PRO A 1 72 ? 2.101 -8.458 0.414 1.00 96.25 72 PRO A O 1
ATOM 524 N N . ASP A 1 73 ? 1.694 -10.309 -0.766 1.00 97.81 73 ASP A N 1
ATOM 525 C CA . ASP A 1 73 ? 1.328 -9.579 -1.984 1.00 97.81 73 ASP A CA 1
ATOM 526 C C . ASP A 1 73 ? 0.062 -8.729 -1.759 1.00 97.81 73 ASP A C 1
ATOM 528 O O . ASP A 1 73 ? -0.975 -9.242 -1.334 1.00 97.81 73 ASP A O 1
ATOM 532 N N . LEU A 1 74 ? 0.122 -7.426 -2.047 1.00 98.06 74 LEU A N 1
ATOM 533 C CA . LEU A 1 74 ? -1.043 -6.544 -1.899 1.00 98.06 74 LEU A CA 1
ATOM 534 C C . LEU A 1 74 ? -2.128 -6.806 -2.948 1.00 98.06 74 LEU A C 1
ATOM 536 O O . LEU A 1 74 ? -3.270 -6.399 -2.737 1.00 98.06 74 LEU A O 1
ATOM 540 N N . ALA A 1 75 ? -1.826 -7.538 -4.024 1.00 97.69 75 ALA A N 1
ATOM 541 C CA . ALA A 1 75 ? -2.846 -8.066 -4.927 1.00 97.69 75 ALA A CA 1
ATOM 542 C C . ALA A 1 75 ? -3.760 -9.110 -4.251 1.00 97.69 75 ALA A C 1
ATOM 544 O O . ALA A 1 75 ? -4.810 -9.438 -4.792 1.00 97.69 75 ALA A O 1
ATOM 545 N N . GLU A 1 76 ? -3.406 -9.619 -3.065 1.00 97.25 76 GLU A N 1
ATOM 546 C CA . GLU A 1 76 ? -4.246 -10.511 -2.249 1.00 97.25 76 GLU A CA 1
ATOM 547 C C . GLU A 1 76 ? -4.962 -9.783 -1.107 1.00 97.25 76 GLU A C 1
ATOM 549 O O . GLU A 1 76 ? -5.780 -10.385 -0.409 1.00 97.25 76 GLU A O 1
ATOM 554 N N . ALA A 1 77 ? -4.660 -8.501 -0.872 1.00 97.38 77 ALA A N 1
ATOM 555 C CA . ALA A 1 77 ? -5.043 -7.809 0.358 1.00 97.38 77 ALA A CA 1
ATOM 556 C C . ALA A 1 77 ? -6.557 -7.828 0.613 1.00 97.38 77 ALA A C 1
ATOM 558 O O . ALA A 1 77 ? -6.984 -7.913 1.766 1.00 97.38 77 ALA A O 1
ATOM 559 N N . TYR A 1 78 ? -7.369 -7.794 -0.451 1.00 96.25 78 TYR A N 1
ATOM 560 C CA . TYR A 1 78 ? -8.826 -7.823 -0.344 1.00 96.25 78 TYR A CA 1
ATOM 561 C C . TYR A 1 78 ? -9.335 -9.059 0.411 1.00 96.25 78 TYR A C 1
ATOM 563 O O . TYR A 1 78 ? -10.188 -8.923 1.289 1.00 96.25 78 TYR A O 1
ATOM 571 N N . THR A 1 79 ? -8.790 -10.244 0.126 1.00 95.94 79 THR A N 1
ATOM 572 C CA . THR A 1 79 ? -9.162 -11.504 0.788 1.00 95.94 79 THR A CA 1
ATOM 573 C C . THR A 1 79 ? -8.260 -11.850 1.967 1.00 95.94 79 THR A C 1
ATOM 575 O O . THR A 1 79 ? -8.742 -12.396 2.961 1.00 95.94 79 THR A O 1
ATOM 578 N N . ASP A 1 80 ? -6.967 -11.521 1.896 1.00 96.56 80 ASP A N 1
ATOM 579 C CA . ASP A 1 80 ? -5.993 -11.817 2.953 1.00 96.56 80 ASP A CA 1
ATOM 580 C C . ASP A 1 80 ? -6.379 -11.136 4.270 1.00 96.56 80 ASP A C 1
ATOM 582 O O . ASP A 1 80 ? -6.373 -11.769 5.328 1.00 96.56 80 ASP A O 1
ATOM 586 N N . VAL A 1 81 ? -6.810 -9.870 4.203 1.00 97.62 81 VAL A N 1
ATOM 587 C CA . VAL A 1 81 ? -7.229 -9.122 5.393 1.00 97.62 81 VAL A CA 1
ATOM 588 C C . VAL A 1 81 ? -8.452 -9.758 6.051 1.00 97.62 81 VAL A C 1
ATOM 590 O O . VAL A 1 81 ? -8.472 -9.934 7.271 1.00 97.62 81 VAL A O 1
ATOM 593 N N . GLN A 1 82 ? -9.439 -10.166 5.253 1.00 97.12 82 GLN A N 1
ATOM 594 C CA . GLN A 1 82 ? -10.639 -10.834 5.758 1.00 97.12 82 GLN A CA 1
ATOM 595 C C . GLN A 1 82 ? -10.280 -12.147 6.451 1.00 97.12 82 GLN A C 1
ATOM 597 O O . GLN A 1 82 ? -10.699 -12.390 7.581 1.00 97.12 82 GLN A O 1
ATOM 602 N N . LYS A 1 83 ? -9.440 -12.961 5.806 1.00 97.25 83 LYS A N 1
ATOM 603 C CA . LYS A 1 83 ? -9.022 -14.265 6.324 1.00 97.25 83 LYS A CA 1
ATOM 604 C C . LYS A 1 83 ? -8.206 -14.153 7.613 1.00 97.25 83 LYS A C 1
ATOM 606 O O . LYS A 1 83 ? -8.373 -14.976 8.507 1.00 97.25 83 LYS A O 1
ATOM 611 N N . ARG A 1 84 ? -7.303 -13.175 7.701 1.00 95.94 84 ARG A N 1
ATOM 612 C CA . ARG A 1 84 ? -6.343 -13.063 8.812 1.00 95.94 84 ARG A CA 1
ATOM 613 C C . ARG A 1 84 ? -6.842 -12.229 9.980 1.00 95.94 84 ARG A C 1
ATOM 615 O O . ARG A 1 84 ? -6.462 -12.506 11.112 1.00 95.94 84 ARG A O 1
ATOM 622 N N . PHE A 1 85 ? -7.648 -11.207 9.712 1.00 95.94 85 PHE A N 1
ATOM 623 C CA . PHE A 1 85 ? -8.063 -10.231 10.721 1.00 95.94 85 PHE A CA 1
ATOM 624 C C . PHE A 1 85 ? -9.578 -10.196 10.940 1.00 95.94 85 PHE A C 1
ATOM 626 O O . PHE A 1 85 ? -10.037 -9.459 11.808 1.00 95.94 85 PHE A O 1
ATOM 633 N N . GLY A 1 86 ? -10.362 -10.966 10.175 1.00 97.25 86 GLY A N 1
ATOM 634 C CA . GLY A 1 86 ? -11.815 -11.051 10.352 1.00 97.25 86 GLY A CA 1
ATOM 635 C C . GLY A 1 86 ? -12.549 -9.739 10.064 1.00 97.25 86 GLY A C 1
ATOM 636 O O . GLY A 1 86 ? -13.624 -9.503 10.608 1.00 97.25 86 GLY A O 1
ATOM 637 N N . THR A 1 87 ? -11.962 -8.859 9.249 1.00 97.56 87 THR A N 1
ATOM 638 C CA . THR A 1 87 ? -12.515 -7.538 8.925 1.00 97.56 87 THR A CA 1
ATOM 639 C C . THR A 1 87 ? -12.295 -7.201 7.453 1.00 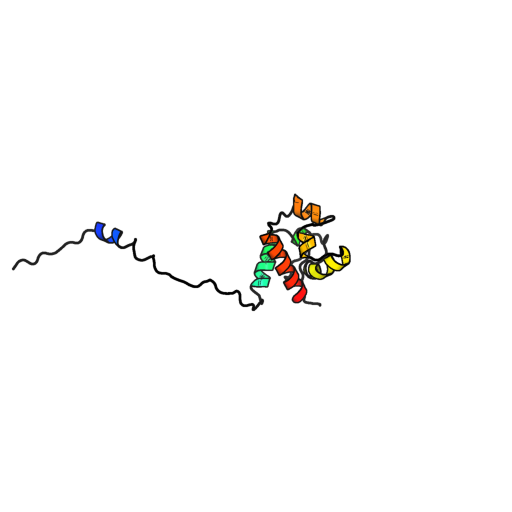97.56 87 THR A C 1
ATOM 641 O O . THR A 1 87 ? -11.506 -7.852 6.772 1.00 97.56 87 THR A O 1
ATOM 644 N N . SER A 1 88 ? -12.995 -6.190 6.939 1.00 98.06 88 SER A N 1
ATOM 645 C CA . SER A 1 88 ? -12.811 -5.741 5.558 1.00 98.06 88 SER A CA 1
ATOM 646 C C . SER A 1 88 ? -11.506 -4.955 5.384 1.00 98.06 88 SER A C 1
ATOM 648 O O . SER A 1 88 ? -10.953 -4.410 6.344 1.00 98.06 88 SER A O 1
ATOM 650 N N . LEU A 1 89 ? -11.033 -4.848 4.140 1.00 97.94 89 LEU A N 1
ATOM 651 C CA . LEU A 1 89 ? -9.850 -4.056 3.795 1.00 97.94 89 LEU A CA 1
ATOM 652 C C . LEU A 1 89 ? -10.002 -2.578 4.199 1.00 97.94 89 LEU A C 1
ATOM 654 O O . LEU A 1 89 ? -9.067 -1.970 4.719 1.00 97.94 89 LEU A O 1
ATOM 658 N N . GLU A 1 90 ? -11.195 -2.013 4.014 1.00 97.94 90 GLU A N 1
ATOM 659 C CA . GLU A 1 90 ? -11.541 -0.638 4.387 1.00 97.94 90 GLU A CA 1
ATOM 660 C C . GLU A 1 90 ? -11.416 -0.422 5.895 1.00 97.94 90 GLU A C 1
ATOM 662 O O . GLU A 1 90 ? -10.763 0.522 6.348 1.00 97.94 90 GLU A O 1
ATOM 667 N N . ASN A 1 91 ? -12.025 -1.315 6.680 1.00 98.00 91 ASN A N 1
ATOM 668 C CA . ASN A 1 91 ? -11.985 -1.227 8.133 1.00 98.00 91 ASN A CA 1
ATOM 669 C C . ASN A 1 91 ? -10.567 -1.429 8.668 1.00 98.00 91 ASN A C 1
ATOM 671 O O . ASN A 1 91 ? -10.184 -0.745 9.617 1.00 98.00 91 ASN A O 1
ATOM 675 N N . PHE A 1 92 ? -9.781 -2.309 8.043 1.00 98.00 92 PHE A N 1
ATOM 676 C CA . PHE A 1 92 ? -8.385 -2.521 8.403 1.00 98.00 92 PHE A CA 1
ATOM 677 C C . PHE A 1 92 ? -7.515 -1.289 8.131 1.00 98.00 92 PHE A C 1
ATOM 679 O O . PHE A 1 92 ? -6.757 -0.895 9.007 1.00 98.00 92 PHE A O 1
ATOM 686 N N . LEU A 1 93 ? -7.629 -0.621 6.976 1.00 97.00 93 LEU A N 1
ATOM 687 C CA . LEU A 1 93 ? -6.854 0.611 6.744 1.00 97.00 93 LEU A CA 1
ATOM 688 C C . LEU A 1 93 ? -7.292 1.777 7.639 1.00 97.00 93 LEU A C 1
ATOM 690 O O . LEU A 1 93 ? -6.481 2.654 7.945 1.00 97.00 93 LEU A O 1
ATOM 694 N N . LYS A 1 94 ? -8.563 1.808 8.056 1.00 96.38 94 LYS A N 1
ATOM 695 C CA . LYS A 1 94 ? -9.057 2.806 9.012 1.00 96.38 94 LYS A CA 1
ATOM 696 C C . LYS A 1 94 ? -8.538 2.540 10.427 1.00 96.38 94 LYS A C 1
ATOM 698 O O . LYS A 1 94 ? -8.143 3.482 11.106 1.00 96.38 94 LYS A O 1
ATOM 703 N N . ASN A 1 95 ? -8.538 1.276 10.847 1.00 96.50 95 ASN A N 1
ATOM 704 C CA . ASN A 1 95 ? -8.140 0.831 12.181 1.00 96.50 95 ASN A CA 1
ATOM 705 C C . ASN A 1 95 ? -7.122 -0.323 12.075 1.00 96.50 95 ASN A C 1
ATOM 707 O O . ASN A 1 95 ? -7.471 -1.477 12.342 1.00 96.50 95 ASN A O 1
ATOM 711 N N . PRO A 1 96 ? -5.876 -0.043 11.651 1.00 95.81 96 PRO A N 1
ATOM 712 C CA . PRO A 1 96 ? -4.894 -1.091 11.410 1.00 95.81 96 PRO A CA 1
ATOM 713 C C . PRO A 1 96 ? -4.439 -1.731 12.718 1.00 95.81 96 PRO A C 1
ATOM 715 O O . PRO A 1 96 ? -4.333 -1.070 13.751 1.00 95.81 96 PRO A O 1
ATOM 718 N N . THR A 1 97 ? -4.131 -3.024 12.655 1.00 95.19 97 THR A N 1
ATOM 719 C CA . THR A 1 97 ? -3.645 -3.810 13.794 1.00 95.19 97 THR A CA 1
ATOM 720 C C . THR A 1 97 ? -2.278 -4.425 13.491 1.00 95.19 97 THR A C 1
ATOM 722 O O . THR A 1 97 ? -1.814 -4.449 12.345 1.00 95.19 97 THR A O 1
ATOM 725 N N . GLY A 1 98 ? -1.594 -4.901 14.536 1.00 93.12 98 GLY A N 1
ATOM 726 C CA . GLY A 1 98 ? -0.283 -5.541 14.413 1.00 93.12 98 GLY A CA 1
ATOM 727 C C . GLY A 1 98 ? 0.766 -4.628 13.768 1.00 93.12 98 GLY A C 1
ATOM 728 O O . GLY A 1 98 ? 0.787 -3.419 13.990 1.00 93.12 98 GLY A O 1
ATOM 729 N N . THR A 1 99 ? 1.636 -5.198 12.931 1.00 94.50 99 THR A N 1
ATOM 730 C CA . THR A 1 99 ? 2.718 -4.456 12.260 1.00 94.50 99 THR A CA 1
ATOM 731 C C . THR A 1 99 ? 2.207 -3.297 11.406 1.00 94.50 99 THR A C 1
ATOM 733 O O . THR A 1 99 ? 2.833 -2.238 11.373 1.00 94.50 99 THR A O 1
ATOM 736 N N . MET A 1 100 ? 1.054 -3.456 10.748 1.00 95.69 100 MET A N 1
ATOM 737 C CA . MET A 1 100 ? 0.510 -2.405 9.885 1.00 95.69 100 MET A CA 1
ATOM 738 C C . MET A 1 100 ? 0.032 -1.185 10.665 1.00 95.69 100 MET A C 1
ATOM 740 O O . MET A 1 100 ? 0.054 -0.088 10.110 1.00 95.69 100 MET A O 1
ATOM 744 N N . GLN A 1 101 ? -0.316 -1.335 11.947 1.00 96.69 101 GLN A N 1
ATOM 745 C CA . GLN A 1 101 ? -0.582 -0.188 12.811 1.00 96.69 101 GLN A CA 1
ATOM 746 C C . GLN A 1 101 ? 0.655 0.707 12.891 1.00 96.69 101 GLN A C 1
ATOM 748 O O . GLN A 1 101 ? 0.590 1.878 12.534 1.00 96.69 101 GLN A O 1
ATOM 753 N N . MET A 1 102 ? 1.803 0.127 13.250 1.00 96.19 102 MET A N 1
ATOM 754 C CA . MET A 1 102 ? 3.070 0.853 13.362 1.00 96.19 102 MET A CA 1
ATOM 755 C C . MET A 1 102 ? 3.529 1.438 12.025 1.00 96.19 102 MET A C 1
ATOM 757 O O . MET A 1 102 ? 4.033 2.561 11.975 1.00 96.19 102 MET A O 1
ATOM 761 N N . VAL A 1 103 ? 3.355 0.694 10.929 1.00 96.00 103 VAL A N 1
ATOM 762 C CA . VAL A 1 103 ? 3.712 1.177 9.589 1.00 96.00 103 VAL A CA 1
ATOM 763 C C . VAL A 1 103 ? 2.876 2.401 9.222 1.00 96.00 103 VAL A C 1
ATOM 765 O O . VAL A 1 103 ? 3.455 3.417 8.842 1.00 96.00 103 VAL A O 1
ATOM 768 N N . LEU A 1 104 ? 1.550 2.342 9.379 1.00 96.31 104 LEU A N 1
ATOM 769 C CA . LEU A 1 104 ? 0.651 3.413 8.936 1.00 96.31 104 LEU A CA 1
ATOM 770 C C . LEU A 1 104 ? 0.618 4.627 9.874 1.00 96.31 104 LEU A C 1
ATOM 772 O O . LEU A 1 104 ? 0.255 5.721 9.442 1.00 96.31 104 LEU A O 1
ATOM 776 N N . THR A 1 105 ? 1.035 4.482 11.136 1.00 94.12 105 THR A N 1
ATOM 777 C CA . THR A 1 105 ? 1.166 5.624 12.057 1.00 94.12 105 THR A CA 1
ATOM 778 C C . THR A 1 105 ? 2.532 6.296 11.980 1.00 94.12 105 THR A C 1
ATOM 780 O O . THR A 1 105 ? 2.624 7.511 12.171 1.00 94.12 105 THR A O 1
ATOM 783 N N . SER A 1 106 ? 3.596 5.532 11.710 1.00 93.94 106 SER A N 1
ATOM 784 C CA . SER A 1 106 ? 4.969 5.995 11.959 1.00 93.94 106 SER A CA 1
ATOM 785 C C . SER A 1 106 ? 5.857 6.058 10.718 1.00 93.94 106 SER A C 1
ATOM 787 O O . SER A 1 106 ? 6.773 6.875 10.700 1.00 93.94 106 SER A O 1
ATOM 789 N N . LYS A 1 107 ? 5.611 5.236 9.689 1.00 94.75 107 LYS A N 1
ATOM 790 C CA . LYS A 1 107 ? 6.446 5.187 8.473 1.00 94.75 107 LYS A CA 1
ATOM 791 C C . LYS A 1 107 ? 5.723 5.723 7.241 1.00 94.75 107 LYS A C 1
ATOM 793 O O . LYS A 1 107 ? 6.179 6.680 6.628 1.00 94.75 107 LYS A O 1
ATOM 798 N N . ILE A 1 108 ? 4.582 5.131 6.905 1.00 96.25 108 ILE A N 1
ATOM 799 C CA . ILE A 1 108 ? 3.800 5.449 5.709 1.00 96.25 108 ILE A CA 1
ATOM 800 C C . ILE A 1 108 ? 2.497 6.099 6.159 1.00 96.25 108 ILE A C 1
ATOM 802 O O . ILE A 1 108 ? 1.482 5.435 6.351 1.00 96.25 108 ILE A O 1
ATOM 806 N N . LYS A 1 109 ? 2.524 7.419 6.347 1.00 95.50 109 LYS A N 1
ATOM 807 C CA . LYS A 1 109 ? 1.311 8.172 6.681 1.00 95.50 109 LYS A CA 1
ATOM 808 C C . LYS A 1 109 ? 0.463 8.350 5.423 1.00 95.50 109 LYS A C 1
ATOM 810 O O . LYS A 1 109 ? 0.937 8.894 4.421 1.00 95.50 109 LYS A O 1
ATOM 815 N N . LEU A 1 110 ? -0.776 7.873 5.496 1.00 96.81 110 LEU A N 1
ATOM 816 C CA . LEU A 1 110 ? -1.789 8.037 4.459 1.00 96.81 110 LEU 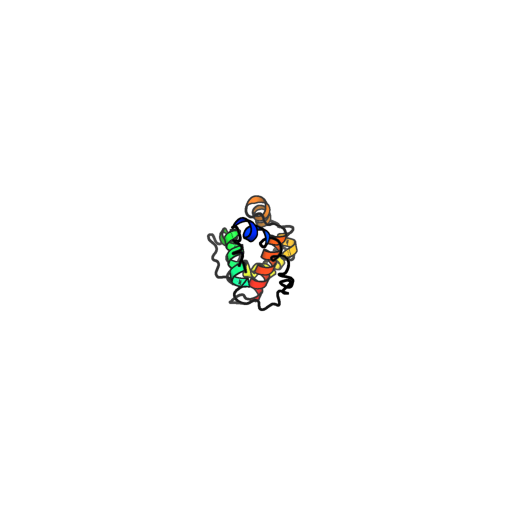A CA 1
ATOM 817 C C . LEU A 1 110 ? -2.860 9.017 4.936 1.00 96.81 110 LEU A C 1
ATOM 819 O O . LEU A 1 110 ? -3.383 8.847 6.044 1.00 96.81 110 LEU A O 1
ATOM 823 N N . THR A 1 111 ? -3.215 9.994 4.101 1.00 97.25 111 THR A N 1
ATOM 824 C CA . THR A 1 111 ? -4.469 10.740 4.289 1.00 97.25 111 THR A CA 1
ATOM 825 C C . THR A 1 111 ? -5.665 9.819 4.063 1.00 97.25 111 THR A C 1
ATOM 827 O O . THR A 1 111 ? -5.526 8.697 3.566 1.00 97.25 111 THR A O 1
ATOM 830 N N . ASP A 1 112 ? -6.863 10.270 4.421 1.00 96.62 112 ASP A N 1
ATOM 831 C CA . ASP A 1 112 ? -8.055 9.456 4.205 1.00 96.62 112 ASP A CA 1
ATOM 832 C C . ASP A 1 112 ? -8.346 9.263 2.710 1.00 96.62 112 ASP A C 1
ATOM 834 O O . ASP A 1 112 ? -8.698 8.157 2.301 1.00 96.62 112 ASP A O 1
ATOM 838 N N . GLU A 1 113 ? -8.081 10.265 1.870 1.00 97.00 113 GLU A N 1
ATOM 839 C CA . GLU A 1 113 ? -8.159 10.139 0.410 1.00 97.00 113 GLU A CA 1
ATOM 840 C C . GLU A 1 113 ? -7.137 9.128 -0.122 1.00 97.00 113 GLU A C 1
ATOM 842 O O . GLU A 1 113 ? -7.466 8.293 -0.965 1.00 97.00 113 GLU A O 1
ATOM 847 N N . GLU A 1 114 ? -5.901 9.153 0.387 1.00 98.12 114 GLU A N 1
ATOM 848 C CA . GLU A 1 114 ? -4.872 8.186 -0.005 1.00 98.12 114 GLU A CA 1
ATOM 849 C C . GLU A 1 114 ? -5.225 6.760 0.434 1.00 98.12 114 GLU A C 1
ATOM 851 O O . GLU A 1 114 ? -4.963 5.816 -0.312 1.00 98.12 114 GLU A O 1
ATOM 856 N N . LYS A 1 115 ? -5.862 6.577 1.600 1.00 98.00 115 LYS A N 1
ATOM 857 C CA . LYS A 1 115 ? -6.388 5.264 2.010 1.00 98.00 115 LYS A CA 1
ATOM 858 C C . LYS A 1 115 ? -7.457 4.777 1.037 1.00 98.00 115 LYS A C 1
ATOM 860 O O . LYS A 1 115 ? -7.418 3.611 0.653 1.00 98.00 115 LYS A O 1
ATOM 865 N N . GLN A 1 116 ? -8.376 5.647 0.610 1.00 97.75 116 GLN A N 1
ATOM 866 C CA . GLN A 1 116 ? -9.395 5.277 -0.380 1.00 97.75 116 GLN A CA 1
ATOM 867 C C . GLN A 1 116 ? -8.765 4.878 -1.717 1.00 97.75 116 GLN A C 1
ATOM 869 O O . GLN A 1 116 ? -9.124 3.838 -2.269 1.00 97.75 116 GLN A O 1
ATOM 874 N N . LYS A 1 117 ? -7.763 5.630 -2.193 1.00 97.81 117 LYS A N 1
ATOM 875 C CA . LYS A 1 117 ? -6.998 5.258 -3.395 1.00 97.81 117 LYS A CA 1
ATOM 876 C C . LYS A 1 117 ? -6.299 3.909 -3.235 1.00 97.81 117 LYS A C 1
ATOM 878 O O . LYS A 1 117 ? -6.403 3.058 -4.113 1.00 97.81 117 LYS A O 1
ATOM 883 N N . ALA A 1 118 ? -5.644 3.672 -2.098 1.00 98.25 118 ALA A N 1
ATOM 884 C CA . ALA A 1 118 ? -4.994 2.396 -1.817 1.00 98.25 118 ALA A CA 1
ATOM 885 C C . ALA A 1 118 ? -5.996 1.228 -1.839 1.00 98.25 118 ALA A C 1
ATOM 887 O O . ALA A 1 118 ? -5.704 0.186 -2.423 1.00 98.25 118 ALA A O 1
ATOM 888 N N . ILE A 1 119 ? -7.188 1.403 -1.254 1.00 98.38 119 ILE A N 1
ATOM 889 C CA . ILE A 1 119 ? -8.271 0.405 -1.284 1.00 98.38 119 ILE A CA 1
ATOM 890 C C . ILE A 1 119 ? -8.717 0.135 -2.719 1.00 98.38 119 ILE A C 1
ATOM 892 O O . ILE A 1 119 ? -8.803 -1.029 -3.110 1.00 98.38 119 ILE A O 1
ATOM 896 N N . GLN A 1 120 ? -8.981 1.184 -3.504 1.00 97.75 120 GLN A N 1
ATOM 897 C CA . GLN A 1 120 ? -9.382 1.051 -4.904 1.00 97.75 120 GLN A CA 1
ATOM 898 C C . GLN A 1 120 ? -8.335 0.268 -5.701 1.00 97.75 120 GLN A C 1
ATOM 900 O O . GLN A 1 120 ? -8.673 -0.711 -6.364 1.00 97.75 120 GLN A O 1
ATOM 905 N N . TYR A 1 121 ? -7.059 0.631 -5.578 1.00 98.12 121 TYR A N 1
ATOM 906 C CA . TYR A 1 121 ? -5.987 -0.032 -6.313 1.00 98.12 121 TYR A CA 1
ATOM 907 C C . TYR A 1 121 ? -5.722 -1.461 -5.853 1.00 98.12 121 TYR A C 1
ATOM 909 O O . TYR A 1 121 ? -5.422 -2.305 -6.690 1.00 98.12 121 TYR A O 1
ATOM 917 N N . MET A 1 122 ? -5.864 -1.770 -4.562 1.00 98.06 122 MET A N 1
ATOM 918 C CA . MET A 1 122 ? -5.763 -3.153 -4.080 1.00 98.06 122 MET A CA 1
ATOM 919 C C . MET A 1 122 ? -6.934 -4.017 -4.561 1.00 98.06 122 MET A C 1
ATOM 921 O O . MET A 1 122 ? -6.728 -5.181 -4.894 1.00 98.06 122 MET A O 1
ATOM 925 N N . LYS A 1 123 ? -8.148 -3.460 -4.662 1.00 96.94 123 LYS A N 1
ATOM 926 C CA . LYS A 1 123 ? -9.289 -4.158 -5.276 1.00 96.94 123 LYS A CA 1
ATOM 927 C C . LYS A 1 123 ? -9.071 -4.391 -6.766 1.00 96.94 123 LYS A C 1
ATOM 929 O O . LYS A 1 123 ? -9.200 -5.523 -7.218 1.00 96.94 123 LYS A O 1
ATOM 934 N N . TYR A 1 124 ? -8.643 -3.362 -7.500 1.00 95.81 124 TYR A N 1
ATOM 935 C CA . TYR A 1 124 ? -8.254 -3.505 -8.903 1.00 95.81 124 TYR A CA 1
ATOM 936 C C . TYR A 1 124 ? -7.175 -4.582 -9.068 1.00 95.81 124 TYR A C 1
ATOM 938 O O . TYR A 1 124 ? -7.278 -5.434 -9.949 1.00 95.81 124 TYR A O 1
ATOM 946 N N . ALA A 1 125 ? -6.149 -4.561 -8.210 1.00 96.56 125 ALA A N 1
ATOM 947 C CA . ALA A 1 125 ? -5.060 -5.526 -8.245 1.00 96.56 125 ALA A CA 1
ATOM 948 C C . ALA A 1 125 ? -5.570 -6.955 -8.033 1.00 96.56 125 ALA A C 1
ATOM 950 O O . ALA A 1 125 ? -5.190 -7.845 -8.791 1.00 96.56 125 ALA A O 1
ATOM 951 N N . TYR A 1 126 ? -6.454 -7.160 -7.056 1.00 96.62 126 TYR A N 1
ATOM 952 C CA . TYR A 1 126 ? -7.095 -8.449 -6.812 1.00 96.62 126 TYR A CA 1
ATOM 953 C C . TYR A 1 126 ? -7.928 -8.915 -8.010 1.00 96.62 126 TYR A C 1
ATOM 955 O O . TYR A 1 126 ? -7.847 -10.076 -8.414 1.00 96.62 126 TYR A O 1
ATOM 963 N N . ASP A 1 127 ? -8.702 -8.019 -8.619 1.00 95.25 127 ASP A N 1
ATOM 964 C CA . ASP A 1 127 ? -9.576 -8.365 -9.739 1.00 95.25 127 ASP A CA 1
ATOM 965 C C . ASP A 1 127 ? -8.831 -8.692 -11.030 1.00 95.25 127 ASP A C 1
ATOM 967 O O . ASP A 1 127 ? -9.288 -9.549 -11.783 1.00 95.25 127 ASP A O 1
ATOM 971 N N . ASN A 1 128 ? -7.653 -8.101 -11.227 1.00 94.31 128 ASN A N 1
ATOM 972 C CA . ASN A 1 128 ? -6.846 -8.244 -12.440 1.00 94.31 128 ASN A CA 1
ATOM 973 C C . ASN A 1 128 ? -5.561 -9.062 -12.222 1.00 94.31 128 ASN A C 1
ATOM 975 O O . ASN A 1 128 ? -4.598 -8.926 -12.979 1.00 94.31 128 ASN A O 1
ATOM 979 N N . ARG A 1 129 ? -5.501 -9.888 -11.171 1.00 89.38 129 ARG A N 1
ATOM 980 C CA . ARG A 1 129 ? -4.291 -10.651 -10.848 1.00 89.38 129 ARG A CA 1
ATOM 981 C C . ARG A 1 129 ? -3.990 -11.701 -11.933 1.00 89.38 129 ARG A C 1
ATOM 983 O O . ARG A 1 129 ? -4.903 -12.417 -12.340 1.00 89.38 129 ARG A O 1
ATOM 990 N N . PRO A 1 130 ? -2.722 -11.867 -12.359 1.00 76.31 130 PRO A N 1
ATOM 991 C CA . PRO A 1 130 ? -2.366 -12.772 -13.458 1.00 76.31 130 PRO A CA 1
ATOM 992 C C . PRO A 1 130 ? -2.629 -14.267 -13.200 1.00 76.31 130 PRO A C 1
ATOM 994 O O . PRO A 1 130 ? -2.719 -15.023 -14.158 1.00 76.31 130 PRO A O 1
ATOM 997 N N . ASN A 1 131 ? -2.766 -14.700 -11.940 1.00 67.62 131 ASN A N 1
ATOM 998 C CA . ASN A 1 131 ? -2.936 -16.110 -11.557 1.00 67.62 131 ASN A CA 1
ATOM 999 C C . ASN A 1 131 ? -4.061 -16.266 -10.519 1.00 67.62 131 ASN A C 1
ATOM 1001 O O . ASN A 1 131 ? -3.800 -16.629 -9.369 1.00 67.62 131 ASN A O 1
ATOM 1005 N N . LYS A 1 132 ? -5.284 -15.862 -10.866 1.00 59.12 132 LYS A N 1
ATOM 1006 C CA . LYS A 1 132 ? -6.425 -15.957 -9.947 1.00 59.12 132 LYS A CA 1
ATOM 1007 C C . LYS A 1 132 ? -6.889 -17.399 -9.752 1.00 59.12 132 LYS A C 1
ATOM 1009 O O . LYS A 1 132 ? -6.959 -18.131 -10.762 1.00 59.12 132 LYS A O 1
#

Foldseek 3Di:
DDDDDDDDDPPVVVVVPPPPPPDPDDDPPDDPPDPPPDVLLVVLLVLCVVLVVLCAEALQLSRRHRPVPNDYHLLCLQPVCCVPPVDGLLVCLVPPDDPVVCCCVPPRPDDPVSSVSSVVSSVVSVVRPPPD

Sequence (132 aa):
MYHALLMLTPKQVARFSKLLLLAITIAAGTAMIGCGGSGEAAEAKAFFLAKGCNECHTISTFSIESQNKSGPDLAEAYTDVQKRFGTSLENFLKNPTGTMQMVLTSKIKLTDEEKQKAIQYMKYAYDNRPNK

pLDDT: mean 83.27, std 20.39, range [39.84, 98.62]